Protein AF-A0A4Q5SZS7-F1 (afdb_monomer)

Secondary structure (DSSP, 8-state):
-TT-HHHHHHHHHHHHHHHHHTTSHHHHHHHHHHHHHHHHHHHHHHHHTTS-TT-HHHHHHHHHHHHHHHHHHHHHHHHHHHHHTTS--HHHHHHHHHHHHHHHHHHHHHHHH-HHHHHHHHHHHHHHHHHHHHHHHHHHHHHHHHTT---------

pLDDT: mean 89.22, std 10.15, range [56.75, 98.06]

Foldseek 3Di:
DVPDPVVVVVVVVVVVVQLVLLLDLVSNVVVLVVCLPVQLQVQLVVQLVPDDPVDVVSNVVSSCCRSVVRNLVSVVVVVVSVVQVVPVDSVSSNVVSVVVVCVVVVLVVCCVVPVVVSVVVSVVVVVVSVVVVVVVVVVVVVVVVVVPDDPPDPPDD

Sequence (157 aa):
VLANPWLIGIAGVGAVAELFADKVMWVDSVWDTIHTAIRPIGGALLALAIVDPTDPAWQIAALLLGGGGALLTHGAKAGARAAVNVSPEPVSNVVVSTGEDILTGGLLFLALANPVAAVVIAVLILCATVVTLVLLRRVLRKLFQRKSSPPRGGGSA

Radius of gyration: 20.69 Å; Cα contacts (8 Å, |Δi|>4): 91; chains: 1; bounding box: 43×27×77 Å

Structure (mmCIF, N/CA/C/O backbone):
data_AF-A0A4Q5SZS7-F1
#
_entry.id   AF-A0A4Q5SZS7-F1
#
loop_
_atom_site.group_PDB
_atom_site.id
_atom_site.type_symbol
_atom_site.label_atom_id
_atom_site.label_alt_id
_atom_site.label_comp_id
_atom_site.label_asym_id
_atom_site.label_entity_id
_atom_site.label_seq_id
_atom_site.pdbx_PDB_ins_code
_atom_site.Cartn_x
_atom_site.Cartn_y
_atom_site.Cartn_z
_atom_site.occupancy
_atom_site.B_iso_or_equiv
_atom_site.auth_seq_id
_atom_site.auth_comp_id
_atom_site.auth_asym_id
_atom_site.auth_atom_id
_atom_site.pdbx_PDB_model_num
ATOM 1 N N . VAL A 1 1 ? -1.228 -9.000 -19.899 1.00 73.56 1 VAL A N 1
ATOM 2 C CA . VAL A 1 1 ? -1.996 -9.597 -18.775 1.00 73.56 1 VAL A CA 1
ATOM 3 C C . VAL A 1 1 ? -2.933 -8.581 -18.128 1.00 73.56 1 VAL A C 1
ATOM 5 O O . VAL A 1 1 ? -4.124 -8.845 -18.092 1.00 73.56 1 VAL A O 1
ATOM 8 N N . LEU A 1 2 ? -2.447 -7.406 -17.709 1.00 79.00 2 LEU A N 1
ATOM 9 C CA . LEU A 1 2 ? -3.244 -6.384 -17.001 1.00 79.00 2 LEU A CA 1
ATOM 10 C C . LEU A 1 2 ? -4.468 -5.847 -17.770 1.00 79.00 2 LEU A C 1
ATOM 12 O O . LEU A 1 2 ? -5.462 -5.488 -17.157 1.00 79.00 2 LEU A O 1
ATOM 16 N N . ALA A 1 3 ? -4.421 -5.840 -19.104 1.00 87.06 3 ALA A N 1
ATOM 17 C CA . ALA A 1 3 ? -5.532 -5.402 -19.953 1.00 87.06 3 ALA A CA 1
ATOM 18 C C . ALA A 1 3 ? -6.554 -6.514 -20.284 1.00 87.06 3 ALA A C 1
ATOM 20 O O . ALA A 1 3 ? -7.422 -6.314 -21.128 1.00 87.06 3 ALA A O 1
ATOM 21 N N . ASN A 1 4 ? -6.440 -7.710 -19.690 1.00 92.62 4 ASN A N 1
ATOM 22 C CA . ASN A 1 4 ? -7.364 -8.810 -19.973 1.00 92.62 4 ASN A CA 1
ATOM 23 C C . ASN A 1 4 ? -8.759 -8.501 -19.382 1.00 92.62 4 ASN A C 1
ATOM 25 O O . ASN A 1 4 ? -8.858 -8.356 -18.161 1.00 92.62 4 ASN A O 1
ATOM 29 N N . PRO A 1 5 ? -9.836 -8.468 -20.194 1.00 93.44 5 PRO A N 1
ATOM 30 C CA . PRO A 1 5 ? -11.173 -8.098 -19.723 1.00 93.44 5 PRO A CA 1
ATOM 31 C C . PRO A 1 5 ? -11.705 -8.970 -18.580 1.00 93.44 5 PRO A C 1
ATOM 33 O O . PRO A 1 5 ? -12.371 -8.462 -17.684 1.00 93.44 5 PRO A O 1
ATOM 36 N N . TRP A 1 6 ? -11.377 -10.265 -18.566 1.00 95.06 6 TRP A N 1
ATOM 37 C CA . TRP A 1 6 ? -11.783 -11.174 -17.491 1.00 95.06 6 TRP A CA 1
ATOM 38 C C . TRP A 1 6 ? -11.092 -10.840 -16.173 1.00 95.06 6 TRP A C 1
ATOM 40 O O . TRP A 1 6 ? -11.738 -10.819 -15.130 1.00 95.06 6 TRP A O 1
ATOM 50 N N . LEU A 1 7 ? -9.792 -10.538 -16.217 1.00 91.19 7 LEU A N 1
ATOM 51 C CA . LEU A 1 7 ? -9.040 -10.152 -15.022 1.00 91.19 7 LEU A CA 1
ATOM 52 C C . LEU A 1 7 ? -9.506 -8.797 -14.489 1.00 91.19 7 LEU A C 1
ATOM 54 O O . LEU A 1 7 ? -9.651 -8.645 -13.281 1.00 91.19 7 LEU A O 1
ATOM 58 N N . ILE A 1 8 ? -9.805 -7.848 -15.381 1.00 92.75 8 ILE A N 1
ATOM 59 C CA . ILE A 1 8 ? -10.408 -6.561 -15.013 1.00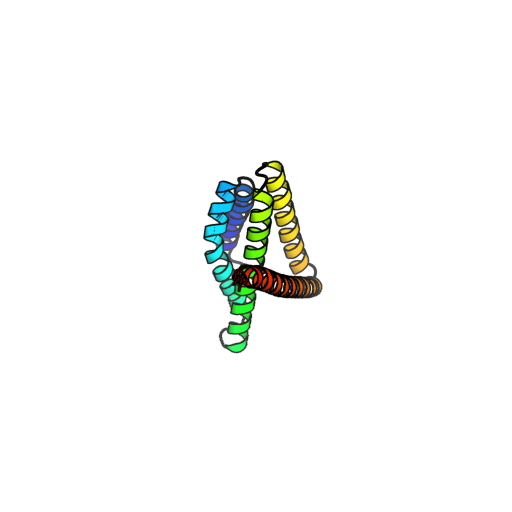 92.75 8 ILE A CA 1
ATOM 60 C C . ILE A 1 8 ? -11.780 -6.783 -14.366 1.00 92.75 8 ILE A C 1
ATOM 62 O O . ILE A 1 8 ? -12.060 -6.191 -13.329 1.00 92.75 8 ILE A O 1
ATOM 66 N N . GLY A 1 9 ? -12.614 -7.664 -14.927 1.00 95.44 9 GLY A N 1
ATOM 67 C CA . GLY A 1 9 ? -13.920 -8.007 -14.362 1.00 95.44 9 GLY A CA 1
ATOM 68 C C . GLY A 1 9 ? -13.818 -8.611 -12.960 1.00 95.44 9 GLY A C 1
ATOM 69 O O . GLY A 1 9 ? -14.496 -8.151 -12.046 1.00 95.44 9 GLY A O 1
ATOM 70 N N . ILE A 1 10 ? -12.928 -9.590 -12.761 1.00 94.44 10 ILE A N 1
ATOM 71 C CA . ILE A 1 10 ? -12.693 -10.216 -11.449 1.00 94.44 10 ILE A CA 1
ATOM 72 C C . ILE A 1 10 ? -12.161 -9.190 -10.441 1.00 94.44 10 ILE A C 1
ATOM 74 O O . ILE A 1 10 ? -12.664 -9.120 -9.320 1.00 94.44 10 ILE A O 1
ATOM 78 N N . ALA A 1 11 ? -11.182 -8.370 -10.834 1.00 92.31 11 ALA A N 1
ATOM 79 C CA . ALA A 1 11 ? -10.648 -7.310 -9.982 1.00 92.31 11 ALA A CA 1
ATOM 80 C C . ALA A 1 11 ? -11.721 -6.269 -9.630 1.00 92.31 11 ALA A C 1
ATOM 82 O O . ALA A 1 11 ? -11.791 -5.833 -8.487 1.00 92.31 11 ALA A O 1
ATOM 83 N N . GLY A 1 12 ? -12.592 -5.918 -10.580 1.00 94.00 12 GLY A N 1
ATOM 84 C CA . GLY A 1 12 ? -13.721 -5.017 -10.361 1.00 94.00 12 GLY A CA 1
ATOM 85 C C . GLY A 1 12 ? -14.737 -5.579 -9.368 1.00 94.00 12 GLY A C 1
ATOM 86 O O . GLY A 1 12 ? -15.149 -4.870 -8.455 1.00 94.00 12 GLY A O 1
ATOM 87 N N . VAL A 1 13 ? -15.092 -6.863 -9.481 1.00 96.31 13 VAL A N 1
ATOM 88 C CA . VAL A 1 13 ? -15.948 -7.541 -8.490 1.00 96.31 13 VAL A CA 1
ATOM 89 C C . VAL A 1 13 ? -15.285 -7.546 -7.114 1.00 96.31 13 VAL A C 1
ATOM 91 O O . VAL A 1 13 ? -15.944 -7.236 -6.126 1.00 96.31 13 VAL A O 1
ATOM 94 N N . GLY A 1 14 ? -13.985 -7.848 -7.048 1.00 94.00 14 GLY A N 1
ATOM 95 C CA . GLY A 1 14 ? -13.212 -7.791 -5.807 1.00 94.00 14 GLY A CA 1
ATOM 96 C C . GLY A 1 14 ? -13.205 -6.394 -5.182 1.00 94.00 14 GLY A C 1
ATOM 97 O O . GLY A 1 14 ? -13.444 -6.271 -3.986 1.00 94.00 14 GLY A O 1
ATOM 98 N N . ALA A 1 15 ? -13.018 -5.347 -5.989 1.00 92.19 15 ALA A N 1
ATOM 99 C CA . ALA A 1 15 ? -13.057 -3.960 -5.534 1.00 92.19 15 ALA A CA 1
ATOM 100 C C . ALA A 1 15 ? -14.444 -3.575 -5.000 1.00 92.19 15 ALA A C 1
ATOM 102 O O . ALA A 1 15 ? -14.549 -2.971 -3.940 1.00 92.19 15 ALA A O 1
ATOM 103 N N . VAL A 1 16 ? -15.522 -3.973 -5.684 1.00 94.44 16 VAL A N 1
ATOM 104 C CA . VAL A 1 16 ? -16.890 -3.750 -5.192 1.00 94.44 16 VAL A CA 1
ATOM 105 C C . VAL A 1 16 ? -17.132 -4.504 -3.884 1.00 94.44 1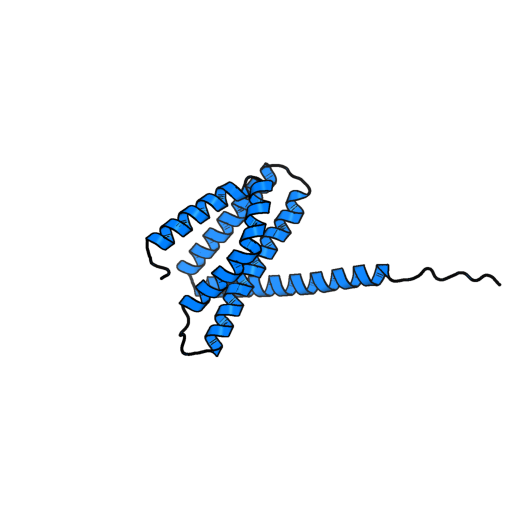6 VAL A C 1
ATOM 107 O O . VAL A 1 16 ? -17.708 -3.942 -2.959 1.00 94.44 16 VAL A O 1
ATOM 110 N N . ALA A 1 17 ? -16.679 -5.754 -3.779 1.00 93.44 17 ALA A N 1
ATOM 111 C CA . ALA A 1 17 ? -16.776 -6.516 -2.539 1.00 93.44 17 ALA A CA 1
ATOM 112 C C . ALA A 1 17 ? -16.014 -5.830 -1.392 1.00 93.44 17 ALA A C 1
ATOM 114 O O . ALA A 1 17 ? -16.553 -5.750 -0.291 1.00 93.44 17 ALA A O 1
ATOM 115 N N . GLU A 1 18 ? -14.823 -5.284 -1.658 1.00 90.94 18 GLU A N 1
ATOM 116 C CA . GLU A 1 18 ? -14.029 -4.511 -0.694 1.00 90.94 18 GLU A CA 1
ATOM 117 C C . GLU A 1 18 ? -14.794 -3.268 -0.203 1.00 90.94 18 GLU A C 1
ATOM 119 O O . GLU A 1 18 ? -14.931 -3.090 1.006 1.00 90.94 18 GLU A O 1
ATOM 124 N N . LEU A 1 19 ? -15.429 -2.497 -1.101 1.00 89.62 19 LEU A N 1
ATOM 125 C CA . LEU A 1 19 ? -16.247 -1.327 -0.728 1.00 89.62 19 LEU A CA 1
ATOM 126 C C . LEU A 1 19 ? -17.345 -1.655 0.297 1.00 89.62 19 LEU A C 1
ATOM 128 O O . LEU A 1 19 ? -17.678 -0.818 1.140 1.00 89.62 19 LEU A O 1
ATOM 132 N N . PHE A 1 20 ? -17.944 -2.846 0.210 1.00 89.38 20 PHE A N 1
ATOM 133 C CA . PHE A 1 20 ? -18.988 -3.286 1.138 1.00 89.38 20 PHE A CA 1
ATOM 134 C C . PHE A 1 20 ? -18.420 -3.948 2.395 1.00 89.38 20 PHE A C 1
ATOM 136 O O . PHE A 1 20 ? -18.936 -3.708 3.490 1.00 89.38 20 PHE A O 1
ATOM 143 N N . ALA A 1 21 ? -17.371 -4.762 2.253 1.00 88.75 21 ALA A N 1
ATOM 144 C CA . ALA A 1 21 ? -16.696 -5.428 3.363 1.00 88.75 21 ALA A CA 1
ATOM 145 C C . ALA A 1 21 ? -16.193 -4.410 4.396 1.00 88.75 21 ALA A C 1
ATOM 147 O O . ALA A 1 21 ? -16.444 -4.569 5.592 1.00 88.75 21 ALA A O 1
ATOM 148 N N . ASP A 1 22 ? -15.610 -3.311 3.919 1.00 86.38 22 ASP A N 1
ATOM 149 C CA . ASP A 1 22 ? -15.040 -2.235 4.727 1.00 86.38 22 ASP A CA 1
ATOM 150 C C . ASP A 1 22 ? -16.051 -1.511 5.636 1.00 86.38 22 ASP A C 1
ATOM 152 O O . ASP A 1 22 ? -15.657 -0.831 6.589 1.00 86.38 22 ASP A O 1
ATOM 156 N N . LYS A 1 23 ? -17.359 -1.637 5.365 1.00 84.38 23 LYS A N 1
ATOM 157 C CA . LYS A 1 23 ? -18.425 -0.998 6.159 1.00 84.38 23 LYS A CA 1
ATOM 158 C C . LYS A 1 23 ? -18.783 -1.797 7.412 1.00 84.38 23 LYS A C 1
ATOM 160 O O . LYS A 1 23 ? -19.360 -1.240 8.346 1.00 84.38 23 LYS A O 1
ATOM 165 N N . VAL A 1 24 ? -18.464 -3.092 7.448 1.00 86.38 24 VAL A N 1
ATOM 166 C CA . VAL A 1 24 ? -18.816 -3.994 8.551 1.00 86.38 24 VAL A CA 1
ATOM 1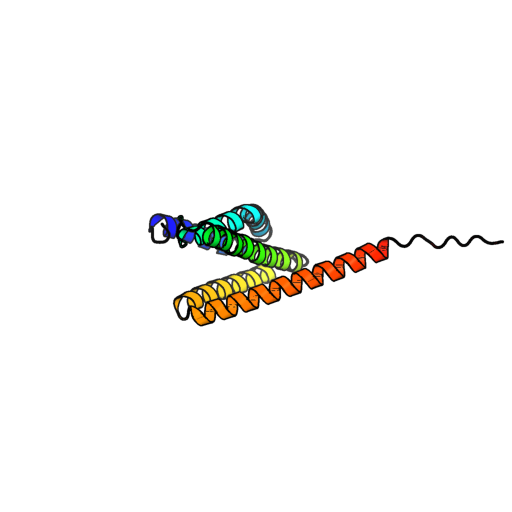67 C C . VAL A 1 24 ? -17.545 -4.422 9.280 1.00 86.38 24 VAL A C 1
ATOM 169 O O . VAL A 1 24 ? -16.793 -5.250 8.786 1.00 86.38 24 VAL A O 1
ATOM 172 N N . MET A 1 25 ? -17.337 -3.914 10.498 1.00 84.44 25 MET A N 1
ATOM 173 C CA . MET A 1 25 ? -16.080 -4.038 11.264 1.00 84.44 25 MET A CA 1
ATOM 174 C C . MET A 1 25 ? -15.463 -5.450 11.309 1.00 84.44 25 MET A C 1
ATOM 176 O O . MET A 1 25 ? -14.252 -5.613 11.158 1.00 84.44 25 MET A O 1
ATOM 180 N N . TRP A 1 26 ? -16.271 -6.485 11.559 1.00 85.44 26 TRP A N 1
ATOM 181 C CA . TRP A 1 26 ? -15.766 -7.858 11.659 1.00 85.44 26 TRP A CA 1
ATOM 182 C C . TRP A 1 26 ? -15.483 -8.479 10.286 1.00 85.44 26 TRP A C 1
ATOM 184 O O . TRP A 1 26 ? -14.552 -9.273 10.168 1.00 85.44 26 TRP A O 1
ATOM 194 N N . VAL A 1 27 ? -16.242 -8.096 9.252 1.00 89.62 27 VAL A N 1
ATOM 195 C CA . VAL A 1 27 ? -15.987 -8.514 7.864 1.00 89.62 27 VAL A CA 1
ATOM 196 C C . VAL A 1 27 ? -14.688 -7.876 7.384 1.00 89.62 27 VAL A C 1
ATOM 198 O O . VAL A 1 27 ? -13.810 -8.594 6.917 1.00 89.62 27 VAL A O 1
ATOM 201 N N . ASP A 1 28 ? -14.541 -6.566 7.594 1.00 87.81 28 ASP A N 1
ATOM 202 C CA . ASP A 1 28 ? -13.338 -5.768 7.331 1.00 87.81 28 ASP A CA 1
ATOM 203 C C . ASP A 1 28 ? -12.097 -6.408 7.968 1.00 87.81 28 ASP A C 1
ATOM 205 O O . ASP A 1 28 ? -11.132 -6.729 7.285 1.00 87.81 28 ASP A O 1
ATOM 209 N N . SER A 1 29 ? -12.159 -6.742 9.261 1.00 88.19 29 SER A N 1
ATOM 210 C CA . SER A 1 29 ? -11.026 -7.351 9.976 1.00 88.19 29 SER A CA 1
ATOM 211 C C . SER A 1 29 ? -10.602 -8.715 9.402 1.00 88.19 29 SER A C 1
ATOM 213 O O . SER A 1 29 ? -9.407 -9.001 9.273 1.00 88.19 29 SER A O 1
ATOM 215 N N . VAL A 1 30 ? -11.563 -9.581 9.056 1.00 91.38 30 VAL A N 1
ATOM 216 C CA . VAL A 1 30 ? -11.275 -10.890 8.438 1.00 91.38 30 VAL A CA 1
ATOM 217 C C . VAL A 1 30 ? -10.710 -10.703 7.030 1.00 91.38 30 VAL A C 1
ATOM 219 O O . VAL A 1 30 ? -9.721 -11.346 6.666 1.00 91.38 30 VAL A O 1
ATOM 222 N N . TRP A 1 31 ? -11.306 -9.798 6.256 1.00 91.25 31 TRP A N 1
ATOM 223 C CA . TRP A 1 31 ? -10.871 -9.455 4.909 1.00 91.25 31 TRP A CA 1
ATOM 224 C C . TRP A 1 31 ? -9.436 -8.917 4.903 1.00 91.25 31 TRP A C 1
ATOM 226 O O . TRP A 1 31 ? -8.592 -9.435 4.167 1.00 91.25 31 TRP A O 1
ATOM 236 N N . ASP A 1 32 ? -9.118 -7.971 5.784 1.00 91.69 32 ASP A N 1
ATOM 237 C CA . ASP A 1 32 ? -7.783 -7.391 5.937 1.00 91.69 32 ASP A CA 1
ATOM 238 C C . ASP A 1 32 ? -6.747 -8.419 6.405 1.00 91.69 32 ASP A C 1
ATOM 240 O O . ASP A 1 32 ? -5.590 -8.380 5.972 1.00 91.69 32 ASP A O 1
ATOM 244 N N . THR A 1 33 ? -7.145 -9.379 7.244 1.00 91.44 33 THR A N 1
ATOM 245 C CA . THR A 1 33 ? -6.257 -10.468 7.678 1.00 91.44 33 THR A CA 1
ATOM 246 C C . THR A 1 33 ? -5.814 -11.311 6.484 1.00 91.44 33 THR A C 1
ATOM 248 O O . THR A 1 33 ? -4.620 -11.551 6.300 1.00 91.44 33 THR A O 1
ATOM 251 N N . ILE A 1 34 ? -6.756 -11.706 5.624 1.00 93.06 34 ILE A N 1
ATOM 252 C CA . ILE A 1 34 ? -6.457 -12.459 4.400 1.00 93.06 34 ILE A CA 1
ATOM 253 C C . ILE A 1 34 ? -5.580 -11.614 3.459 1.00 93.06 34 ILE A C 1
ATOM 255 O O . ILE A 1 34 ? -4.561 -12.084 2.940 1.00 93.06 34 ILE A O 1
ATOM 259 N N . HIS A 1 35 ? -5.923 -10.337 3.278 1.00 93.12 35 HIS A N 1
ATOM 260 C CA . HIS A 1 35 ? -5.212 -9.443 2.364 1.00 93.12 35 HIS A CA 1
ATOM 261 C C . HIS A 1 35 ? -3.827 -9.021 2.855 1.00 93.12 35 HIS A C 1
ATOM 263 O O . HIS A 1 35 ? -2.998 -8.633 2.034 1.00 93.12 35 HIS A O 1
ATOM 269 N N . THR A 1 36 ? -3.516 -9.206 4.138 1.00 92.69 36 THR A N 1
ATOM 270 C CA . THR A 1 36 ? -2.160 -9.008 4.668 1.00 92.69 36 THR A CA 1
ATOM 271 C C . THR A 1 36 ? -1.136 -9.903 3.959 1.00 92.69 36 THR A C 1
ATOM 273 O O . THR A 1 36 ? 0.008 -9.494 3.780 1.00 92.69 36 THR A O 1
ATOM 276 N N . ALA A 1 37 ? -1.538 -11.096 3.501 1.00 92.81 37 ALA A N 1
ATOM 277 C CA . ALA A 1 37 ? -0.682 -11.982 2.710 1.00 92.81 37 ALA A CA 1
ATOM 278 C C . ALA A 1 37 ? -0.869 -11.782 1.198 1.00 92.81 37 ALA A C 1
ATOM 280 O O . ALA A 1 37 ? 0.108 -11.695 0.454 1.00 92.81 37 ALA A O 1
ATOM 281 N N . ILE A 1 38 ? -2.121 -11.690 0.737 1.00 94.75 38 ILE A N 1
ATOM 282 C CA . ILE A 1 38 ? -2.429 -11.644 -0.701 1.00 94.75 38 ILE A CA 1
ATOM 283 C C . ILE A 1 38 ? -1.942 -10.339 -1.337 1.00 94.75 38 ILE A C 1
ATOM 285 O O . ILE A 1 38 ? -1.370 -10.365 -2.426 1.00 94.75 38 ILE A O 1
ATOM 289 N N . ARG A 1 39 ? -2.136 -9.194 -0.673 1.00 94.00 39 ARG A N 1
ATOM 290 C CA . ARG A 1 39 ? -1.886 -7.874 -1.264 1.00 94.00 39 ARG A CA 1
ATOM 291 C C . ARG A 1 39 ? -0.397 -7.603 -1.526 1.00 94.00 39 ARG A C 1
ATOM 293 O O . ARG A 1 39 ? -0.096 -7.158 -2.632 1.00 94.00 39 ARG A O 1
ATOM 300 N N . PRO A 1 40 ? 0.553 -7.919 -0.620 1.00 96.94 40 PRO A N 1
ATOM 301 C CA . PRO A 1 40 ? 1.982 -7.797 -0.921 1.00 96.94 40 PRO A CA 1
ATOM 302 C C . PRO A 1 40 ? 2.427 -8.684 -2.086 1.00 96.94 40 PRO A C 1
ATOM 304 O O . PRO A 1 40 ? 3.185 -8.241 -2.945 1.00 96.94 40 PRO A O 1
ATOM 307 N N . ILE A 1 41 ? 1.928 -9.923 -2.153 1.00 96.94 41 ILE A N 1
ATOM 308 C CA . ILE A 1 41 ? 2.249 -10.844 -3.251 1.00 96.94 41 ILE A CA 1
ATOM 309 C C . ILE A 1 41 ? 1.692 -10.294 -4.566 1.00 96.94 41 ILE A C 1
ATOM 311 O O . ILE A 1 41 ? 2.421 -10.186 -5.549 1.00 96.94 41 ILE A O 1
ATOM 315 N N . GLY A 1 42 ? 0.424 -9.878 -4.574 1.00 95.06 42 GLY A N 1
ATOM 316 C CA . GLY A 1 42 ? -0.212 -9.261 -5.734 1.00 95.06 42 GLY A CA 1
ATOM 317 C C . GLY A 1 42 ? 0.533 -8.012 -6.204 1.00 95.06 42 GLY A C 1
ATOM 318 O O . GLY A 1 42 ? 0.866 -7.912 -7.380 1.00 95.06 42 GLY A O 1
ATOM 319 N N . GLY A 1 43 ? 0.873 -7.095 -5.293 1.00 95.62 43 GLY A N 1
ATOM 320 C CA . GLY A 1 43 ? 1.623 -5.877 -5.608 1.00 95.62 43 GLY A CA 1
ATOM 321 C C . GLY A 1 43 ? 2.997 -6.158 -6.221 1.00 95.62 43 GLY A C 1
ATOM 322 O O . GLY A 1 43 ? 3.362 -5.535 -7.217 1.00 95.62 43 GLY A O 1
ATOM 323 N N . ALA A 1 44 ? 3.732 -7.136 -5.684 1.00 97.12 44 ALA A N 1
ATOM 324 C CA . ALA A 1 44 ? 5.010 -7.570 -6.246 1.00 97.12 44 ALA A CA 1
ATOM 325 C C . ALA A 1 44 ? 4.853 -8.128 -7.669 1.00 97.12 44 ALA A C 1
ATOM 327 O O . ALA A 1 44 ? 5.588 -7.735 -8.573 1.00 97.12 44 ALA A O 1
ATOM 328 N N . LEU A 1 45 ? 3.876 -9.014 -7.879 1.00 95.81 45 LEU A N 1
ATOM 329 C CA . LEU A 1 45 ? 3.629 -9.639 -9.179 1.00 95.81 4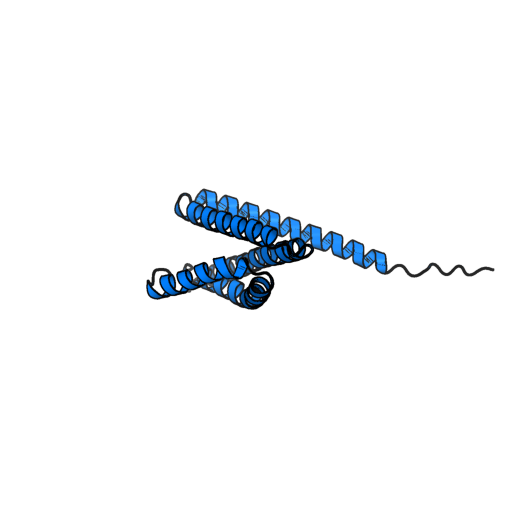5 LEU A CA 1
ATOM 330 C C . LEU A 1 45 ? 3.160 -8.627 -10.233 1.00 95.81 45 LEU A C 1
ATOM 332 O O . LEU A 1 45 ? 3.587 -8.701 -11.384 1.00 95.81 45 LEU A O 1
ATOM 336 N N . LEU A 1 46 ? 2.321 -7.660 -9.851 1.00 94.44 46 LEU A N 1
ATOM 337 C CA . LEU A 1 46 ? 1.873 -6.589 -10.744 1.00 94.44 46 LEU A CA 1
ATOM 338 C C . LEU A 1 46 ? 3.031 -5.671 -11.156 1.00 94.44 46 LEU A C 1
ATOM 340 O O . LEU A 1 46 ? 3.129 -5.316 -12.328 1.00 94.44 46 LEU A O 1
ATOM 344 N N . ALA A 1 47 ? 3.923 -5.322 -10.223 1.00 95.25 47 ALA A N 1
ATOM 345 C CA . ALA A 1 47 ? 5.103 -4.513 -10.523 1.00 95.25 47 ALA A CA 1
ATOM 346 C C . ALA A 1 47 ? 6.110 -5.261 -11.412 1.00 95.25 47 ALA A C 1
ATOM 348 O O . ALA A 1 47 ? 6.682 -4.677 -12.328 1.00 95.25 47 ALA A O 1
ATOM 349 N N . LEU A 1 48 ? 6.294 -6.565 -11.192 1.00 95.94 48 LEU A N 1
ATOM 350 C CA . LEU A 1 48 ? 7.127 -7.400 -12.060 1.00 95.94 48 LEU A CA 1
ATOM 351 C C . LEU A 1 48 ? 6.574 -7.508 -13.484 1.00 95.94 48 LEU A C 1
ATOM 353 O O . LEU A 1 48 ? 7.349 -7.575 -14.431 1.00 95.94 48 LEU A O 1
ATOM 357 N N . ALA A 1 49 ? 5.250 -7.488 -13.656 1.00 93.38 49 ALA A N 1
ATOM 358 C CA . ALA A 1 49 ? 4.609 -7.667 -14.958 1.00 93.38 49 ALA A CA 1
ATOM 359 C C . ALA A 1 49 ? 4.912 -6.555 -15.983 1.00 93.38 49 ALA A C 1
ATOM 361 O O . ALA A 1 49 ? 4.556 -6.709 -17.153 1.00 93.38 49 ALA A O 1
ATOM 362 N N . ILE A 1 50 ? 5.525 -5.445 -15.559 1.00 91.00 50 ILE A N 1
ATOM 363 C CA . ILE A 1 50 ? 5.893 -4.311 -16.420 1.00 91.00 50 ILE A CA 1
ATOM 364 C C . ILE A 1 50 ? 7.410 -4.140 -16.595 1.00 91.00 50 ILE A C 1
ATOM 366 O O . ILE A 1 50 ? 7.829 -3.239 -17.317 1.00 91.00 50 ILE A O 1
ATOM 370 N N . VAL A 1 51 ? 8.228 -4.976 -15.946 1.00 94.25 51 VAL A N 1
ATOM 371 C CA . VAL A 1 51 ? 9.695 -4.928 -16.032 1.00 94.25 51 VAL A CA 1
ATOM 372 C C . VAL A 1 51 ? 10.216 -6.030 -16.951 1.00 94.25 51 VAL A C 1
ATOM 374 O O . VAL A 1 51 ? 9.648 -7.119 -17.012 1.00 94.25 51 VAL A O 1
ATOM 377 N N . ASP A 1 52 ? 11.305 -5.745 -17.668 1.00 93.38 52 ASP A N 1
ATOM 378 C CA . ASP A 1 52 ? 11.971 -6.720 -18.529 1.00 93.38 52 ASP A CA 1
ATOM 379 C C . ASP A 1 52 ? 12.501 -7.915 -17.703 1.00 93.38 52 ASP A C 1
ATOM 381 O O . ASP A 1 52 ? 13.321 -7.728 -16.795 1.00 93.38 52 ASP A O 1
ATOM 385 N N . PRO A 1 53 ? 12.072 -9.156 -18.004 1.00 92.69 53 PRO A N 1
ATOM 386 C CA . PRO A 1 53 ? 12.519 -10.347 -17.288 1.00 92.69 53 PRO A CA 1
ATOM 387 C C . PRO A 1 53 ? 13.995 -10.700 -17.535 1.00 92.69 53 PRO A C 1
ATOM 389 O O . PRO A 1 53 ? 14.532 -11.591 -16.873 1.00 92.69 53 PRO A O 1
ATOM 392 N N . THR A 1 54 ? 14.667 -10.038 -18.475 1.00 96.19 54 THR A N 1
ATOM 393 C CA . THR A 1 54 ? 16.098 -10.234 -18.740 1.00 96.19 54 THR A CA 1
ATOM 394 C C . THR A 1 54 ? 17.001 -9.344 -17.891 1.00 96.19 54 THR A C 1
ATOM 396 O O . THR A 1 54 ? 18.208 -9.578 -17.875 1.00 96.19 54 THR A O 1
ATOM 399 N N . ASP A 1 55 ? 16.441 -8.390 -17.135 1.00 96.19 55 ASP A N 1
ATOM 400 C CA 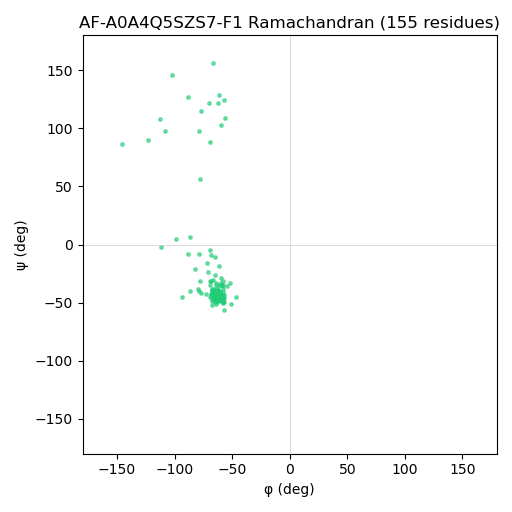. ASP A 1 55 ? 17.180 -7.534 -16.204 1.00 96.19 55 ASP A CA 1
ATOM 401 C C . ASP A 1 55 ? 16.868 -7.919 -14.742 1.00 96.19 55 ASP A C 1
ATOM 403 O O . ASP A 1 55 ? 15.837 -7.521 -14.183 1.00 96.19 55 ASP A O 1
ATOM 407 N N . PRO A 1 56 ? 17.727 -8.720 -14.081 1.00 95.69 56 PRO A N 1
ATOM 408 C CA . PRO A 1 56 ? 17.470 -9.179 -12.720 1.00 95.69 56 PRO A CA 1
ATOM 409 C C . PRO A 1 56 ? 17.485 -8.048 -11.688 1.00 95.69 56 PRO A C 1
ATOM 411 O O . PRO A 1 56 ? 16.786 -8.132 -10.676 1.00 95.69 56 PRO A O 1
ATOM 414 N N . ALA A 1 57 ? 18.272 -6.991 -11.916 1.00 97.12 57 ALA A N 1
ATOM 415 C CA . ALA A 1 57 ? 18.390 -5.890 -10.968 1.00 97.12 57 ALA A CA 1
ATOM 416 C C . ALA A 1 57 ? 17.073 -5.111 -10.892 1.00 97.12 57 ALA A C 1
ATOM 418 O O . ALA A 1 57 ? 16.546 -4.881 -9.798 1.00 97.12 57 ALA A O 1
ATOM 419 N N . TRP A 1 58 ? 16.495 -4.781 -12.049 1.00 96.56 58 TRP A N 1
ATOM 420 C CA . TRP A 1 58 ? 15.200 -4.111 -12.103 1.00 96.56 58 TRP A CA 1
ATOM 421 C C . TRP A 1 58 ? 14.042 -5.005 -11.661 1.00 96.56 58 TRP A C 1
ATOM 423 O O . TRP A 1 58 ? 13.109 -4.503 -11.033 1.00 96.56 58 TRP A O 1
ATOM 433 N N . GLN A 1 59 ? 14.106 -6.321 -11.888 1.00 97.31 59 GLN A N 1
ATOM 434 C CA . GLN A 1 59 ? 13.107 -7.250 -11.348 1.00 97.31 59 GLN A CA 1
ATOM 435 C C . GLN A 1 59 ? 13.084 -7.252 -9.821 1.00 97.31 59 GLN A C 1
ATOM 437 O O . GLN A 1 59 ? 12.016 -7.141 -9.219 1.00 97.31 59 GLN A O 1
ATOM 442 N N . ILE A 1 60 ? 14.252 -7.330 -9.176 1.00 97.62 60 ILE A N 1
ATOM 443 C CA . ILE A 1 60 ? 14.336 -7.277 -7.712 1.00 97.62 60 ILE A CA 1
ATOM 444 C C . ILE A 1 60 ? 13.823 -5.927 -7.205 1.00 97.62 60 ILE A C 1
ATOM 446 O O . ILE A 1 60 ? 13.037 -5.891 -6.257 1.00 97.62 60 ILE A O 1
ATOM 450 N N . ALA A 1 61 ? 14.209 -4.821 -7.850 1.00 96.94 61 ALA A N 1
ATOM 451 C CA . ALA A 1 61 ? 13.725 -3.495 -7.481 1.00 96.94 61 ALA A CA 1
ATOM 452 C C . ALA A 1 61 ? 12.191 -3.399 -7.576 1.00 96.94 61 ALA A C 1
ATOM 454 O O . ALA A 1 61 ? 11.548 -2.956 -6.626 1.00 96.94 61 ALA A O 1
ATOM 455 N N . ALA A 1 62 ? 11.589 -3.866 -8.671 1.00 96.31 62 ALA A N 1
ATOM 456 C CA . ALA A 1 62 ? 10.141 -3.840 -8.862 1.00 96.31 62 ALA A CA 1
ATOM 457 C C . ALA A 1 62 ? 9.391 -4.758 -7.890 1.00 96.31 62 ALA A C 1
ATOM 459 O O . ALA A 1 62 ? 8.388 -4.336 -7.317 1.00 96.31 62 ALA A O 1
ATOM 460 N N . LEU A 1 63 ? 9.897 -5.969 -7.639 1.00 97.38 63 LEU A N 1
ATOM 461 C CA . LEU A 1 63 ? 9.344 -6.882 -6.636 1.00 97.38 63 LEU A CA 1
ATOM 462 C C . LEU A 1 63 ? 9.310 -6.216 -5.257 1.00 97.38 63 LEU A C 1
ATOM 464 O O . LEU A 1 63 ? 8.275 -6.228 -4.587 1.00 97.38 63 LEU A O 1
ATOM 468 N N . LEU A 1 64 ? 10.430 -5.616 -4.840 1.00 96.75 64 LEU A N 1
ATOM 469 C CA . LEU A 1 64 ? 10.555 -4.972 -3.533 1.00 96.75 64 LEU A CA 1
ATOM 470 C C . LEU A 1 64 ? 9.686 -3.717 -3.424 1.00 96.75 64 LEU A C 1
ATOM 472 O O . LEU A 1 64 ? 9.036 -3.524 -2.398 1.00 96.75 64 LEU A O 1
ATOM 476 N N . LEU A 1 65 ? 9.645 -2.879 -4.461 1.00 95.12 65 LEU A N 1
ATOM 477 C CA . LEU A 1 65 ? 8.832 -1.662 -4.466 1.00 95.12 65 LEU A CA 1
ATOM 478 C C . LEU A 1 65 ? 7.334 -1.979 -4.523 1.00 95.12 65 LEU A C 1
ATOM 480 O O . LEU A 1 65 ? 6.570 -1.414 -3.745 1.00 95.12 65 LEU A O 1
ATOM 484 N N . GLY A 1 66 ? 6.915 -2.905 -5.387 1.00 96.25 66 GLY A N 1
ATOM 485 C CA . GLY A 1 66 ? 5.516 -3.306 -5.528 1.00 96.25 66 GLY A CA 1
ATOM 486 C C . GLY A 1 66 ? 4.994 -4.042 -4.298 1.00 96.25 66 GLY A C 1
ATOM 487 O O . GLY A 1 66 ? 3.976 -3.655 -3.724 1.00 96.25 66 GLY A O 1
ATOM 488 N N . GLY A 1 67 ? 5.709 -5.077 -3.850 1.00 97.25 67 GLY A N 1
ATOM 489 C CA . GLY A 1 67 ? 5.294 -5.866 -2.691 1.00 97.25 67 GLY A CA 1
ATOM 490 C C . GLY A 1 67 ? 5.473 -5.127 -1.371 1.00 97.25 67 GLY A C 1
ATOM 491 O O . GLY A 1 67 ? 4.577 -5.134 -0.528 1.00 97.25 67 GLY A O 1
ATOM 492 N N . GLY A 1 68 ? 6.604 -4.437 -1.205 1.00 95.94 68 GLY A N 1
ATOM 493 C CA . GLY A 1 68 ? 6.872 -3.611 -0.032 1.00 95.94 68 GLY A CA 1
ATOM 494 C C . GLY A 1 68 ? 5.919 -2.424 0.062 1.00 95.94 68 GLY A C 1
ATOM 495 O O . GLY A 1 68 ? 5.364 -2.186 1.130 1.00 95.94 68 GLY A O 1
ATOM 496 N N . GLY A 1 69 ? 5.666 -1.723 -1.047 1.00 94.88 69 GLY A N 1
ATOM 497 C CA . GLY A 1 69 ? 4.689 -0.636 -1.107 1.00 94.88 69 GLY A CA 1
ATOM 498 C C . GLY A 1 69 ? 3.294 -1.102 -0.697 1.00 94.88 69 GLY A C 1
ATOM 499 O O . GLY A 1 69 ? 2.706 -0.521 0.211 1.00 94.88 69 GLY A O 1
ATOM 500 N N . ALA A 1 70 ? 2.817 -2.206 -1.280 1.00 95.69 70 ALA A N 1
ATOM 501 C CA . ALA A 1 70 ? 1.523 -2.796 -0.946 1.00 95.69 70 ALA A CA 1
ATOM 502 C C . ALA A 1 70 ? 1.420 -3.230 0.528 1.00 95.69 70 ALA A C 1
ATOM 504 O O . ALA A 1 70 ? 0.400 -2.985 1.174 1.00 95.69 70 ALA A O 1
ATOM 505 N N . LEU A 1 71 ? 2.476 -3.837 1.083 1.00 95.38 71 LEU A N 1
ATOM 506 C CA . LEU A 1 71 ? 2.533 -4.206 2.500 1.00 95.38 71 LEU A CA 1
ATOM 507 C C . LEU A 1 71 ? 2.487 -2.975 3.412 1.00 95.38 71 LEU A C 1
ATOM 509 O O . LEU A 1 71 ? 1.778 -2.978 4.416 1.00 95.38 71 LEU A O 1
ATOM 513 N N . LEU A 1 72 ? 3.238 -1.926 3.072 1.00 94.06 72 LEU A N 1
ATOM 514 C CA . LEU A 1 72 ? 3.298 -0.690 3.848 1.00 94.06 72 LEU A CA 1
ATOM 515 C C . LEU A 1 72 ? 1.953 0.041 3.855 1.00 94.06 72 LEU A C 1
ATOM 517 O O . LEU A 1 72 ? 1.500 0.456 4.922 1.00 94.06 72 LEU A O 1
ATOM 521 N N . THR A 1 73 ? 1.296 0.171 2.700 1.00 92.38 73 THR A N 1
ATOM 522 C CA . THR A 1 73 ? -0.025 0.810 2.606 1.00 92.38 73 THR A CA 1
ATOM 523 C C . THR A 1 73 ? -1.097 -0.006 3.321 1.00 92.38 73 THR A C 1
ATOM 525 O O . THR A 1 73 ? -1.912 0.567 4.040 1.00 92.38 73 THR A O 1
ATOM 528 N N . HIS A 1 74 ? -1.064 -1.340 3.200 1.00 93.56 74 HIS A N 1
ATOM 529 C CA . HIS A 1 74 ? -1.992 -2.219 3.922 1.00 93.56 74 HIS A CA 1
ATOM 530 C C . HIS A 1 74 ? -1.794 -2.129 5.436 1.00 93.56 74 HIS A C 1
ATOM 532 O O . HIS A 1 74 ? -2.751 -1.976 6.185 1.00 93.56 74 HIS A O 1
ATOM 538 N N . GLY A 1 75 ? -0.540 -2.149 5.895 1.00 91.75 75 GLY A N 1
ATOM 539 C CA . GLY A 1 75 ? -0.213 -1.979 7.308 1.00 91.75 75 GLY A CA 1
ATOM 540 C C . GLY A 1 75 ? -0.649 -0.619 7.859 1.00 91.75 75 GLY A C 1
ATOM 541 O O . GLY A 1 75 ? -1.082 -0.540 9.008 1.00 91.75 75 GLY A O 1
ATOM 542 N N . ALA A 1 76 ? -0.580 0.443 7.049 1.00 90.19 76 ALA A N 1
ATOM 543 C CA . ALA A 1 76 ? -1.096 1.757 7.422 1.00 90.19 76 ALA A CA 1
ATOM 544 C C . ALA A 1 76 ? -2.628 1.747 7.584 1.00 90.19 76 ALA A C 1
ATOM 546 O O . ALA A 1 76 ? -3.106 2.229 8.612 1.00 90.19 76 ALA A O 1
ATOM 547 N N . LYS A 1 77 ? -3.374 1.142 6.642 1.00 89.94 77 LYS A N 1
ATOM 548 C CA . LYS A 1 77 ? -4.836 0.941 6.747 1.00 89.94 77 LYS A CA 1
ATOM 549 C C . LYS A 1 77 ? -5.184 0.152 8.010 1.00 89.94 77 LYS A C 1
ATOM 551 O O . LYS A 1 77 ? -5.888 0.658 8.879 1.00 89.94 77 LYS A O 1
ATOM 556 N N . ALA A 1 78 ? -4.604 -1.037 8.174 1.00 89.12 78 ALA A N 1
ATOM 557 C CA . ALA A 1 78 ? -4.858 -1.897 9.329 1.00 89.12 78 ALA A CA 1
ATOM 558 C C . ALA A 1 78 ? -4.524 -1.199 10.664 1.00 89.12 78 ALA A C 1
ATOM 560 O O . ALA A 1 78 ? -5.256 -1.329 11.645 1.00 89.12 78 ALA A O 1
ATOM 561 N N . GLY A 1 79 ? -3.445 -0.408 10.705 1.00 87.88 79 GLY A N 1
ATOM 562 C CA . GLY A 1 79 ? -3.076 0.398 11.869 1.00 87.88 79 GLY A CA 1
ATOM 563 C C . GLY A 1 79 ? -4.074 1.519 12.174 1.00 87.88 79 GLY A C 1
ATOM 564 O O . GLY A 1 79 ? -4.423 1.722 13.338 1.00 87.88 79 GLY A O 1
ATOM 565 N N . ALA A 1 80 ? -4.568 2.219 11.149 1.00 87.06 80 ALA A N 1
ATOM 566 C CA . ALA A 1 80 ? -5.618 3.223 11.303 1.00 87.06 80 ALA A CA 1
ATOM 567 C C . ALA A 1 80 ? -6.918 2.583 11.813 1.00 87.06 80 ALA A C 1
ATOM 569 O O . ALA A 1 80 ? -7.509 3.074 12.775 1.00 87.06 80 ALA A O 1
ATOM 570 N N . ARG A 1 81 ? -7.308 1.430 11.256 1.00 84.62 81 ARG A N 1
ATOM 571 C CA . ARG A 1 81 ? -8.478 0.660 11.700 1.00 84.62 81 ARG A CA 1
ATOM 572 C C . ARG A 1 81 ? -8.345 0.176 13.140 1.00 84.62 81 ARG A C 1
ATOM 574 O O . ARG A 1 81 ? -9.305 0.278 13.891 1.00 84.62 81 ARG A O 1
ATOM 581 N N . ALA A 1 82 ?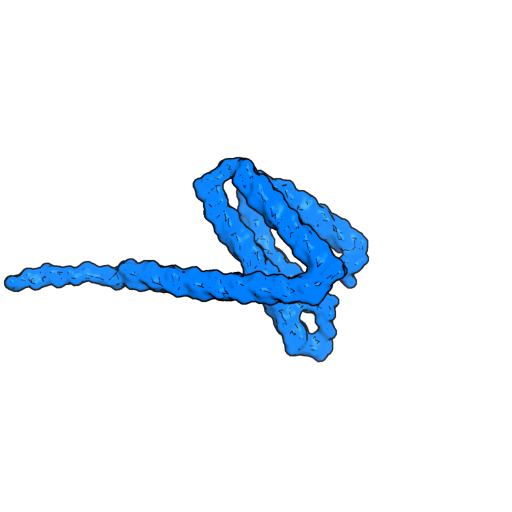 -7.163 -0.260 13.579 1.00 83.69 82 ALA A N 1
ATOM 582 C CA . ALA A 1 82 ? -6.934 -0.627 14.978 1.00 83.69 82 ALA A CA 1
ATOM 583 C C . ALA A 1 82 ? -7.185 0.543 15.950 1.00 83.69 82 ALA A C 1
ATOM 585 O O . ALA A 1 82 ? -7.661 0.316 17.059 1.00 83.69 82 ALA A O 1
ATOM 586 N N . ALA A 1 83 ? -6.900 1.784 15.539 1.00 83.75 83 ALA A N 1
ATOM 587 C CA . ALA A 1 83 ? -7.202 2.975 16.330 1.00 83.75 83 ALA A CA 1
ATOM 588 C C . ALA A 1 83 ? -8.693 3.354 16.274 1.00 83.75 83 ALA A C 1
ATOM 590 O O . ALA A 1 83 ? -9.280 3.683 17.302 1.00 83.75 83 ALA A O 1
ATOM 591 N N . VAL A 1 84 ? -9.314 3.280 15.093 1.00 82.38 84 VAL A N 1
ATOM 592 C CA . VAL A 1 84 ? -10.736 3.612 14.889 1.00 82.38 84 VAL A CA 1
ATOM 593 C C . VAL A 1 84 ? -11.652 2.608 15.598 1.00 82.38 84 VAL A C 1
ATOM 595 O O . VAL A 1 84 ? -12.606 3.006 16.261 1.00 82.38 84 VAL A O 1
ATOM 598 N N . ASN A 1 85 ? -11.312 1.318 15.564 1.00 77.31 85 ASN A N 1
ATOM 599 C CA . ASN A 1 85 ? -12.089 0.239 16.178 1.00 77.31 85 ASN A CA 1
ATOM 600 C C . ASN A 1 85 ? -12.077 0.257 17.719 1.00 77.31 85 ASN A C 1
ATOM 602 O O . ASN A 1 85 ? -12.794 -0.527 18.337 1.00 77.31 85 ASN A O 1
ATOM 606 N N . VAL A 1 86 ? -11.315 1.157 18.357 1.00 77.06 86 VAL A N 1
ATOM 607 C CA . VAL A 1 86 ? -11.424 1.409 19.806 1.00 77.06 86 VAL A CA 1
ATOM 608 C C . VAL A 1 86 ? -12.797 2.002 20.164 1.00 77.06 86 VAL A C 1
ATOM 610 O O . VAL A 1 86 ? -13.278 1.779 21.273 1.00 77.06 86 VAL A O 1
ATOM 613 N N . SER A 1 87 ? -13.458 2.694 19.227 1.00 65.12 87 SER A N 1
ATOM 614 C CA . SER A 1 87 ? -14.845 3.161 19.357 1.00 65.12 87 SER A CA 1
ATOM 615 C C . SER A 1 87 ? -15.678 2.612 18.189 1.00 65.12 87 SER A C 1
ATOM 617 O O . SER A 1 87 ? -15.729 3.249 17.134 1.00 65.12 87 SER A O 1
ATOM 619 N N . PRO A 1 88 ? -16.297 1.422 18.334 1.00 61.06 88 PRO A N 1
ATOM 620 C CA . PRO A 1 88 ? -16.906 0.658 17.243 1.00 61.06 88 PRO A CA 1
ATOM 621 C C . PRO A 1 88 ? -18.274 1.223 16.828 1.00 61.06 88 PRO A C 1
ATOM 623 O O . PRO A 1 88 ? -19.291 0.532 16.844 1.00 61.06 88 PRO A O 1
ATOM 626 N N . GLU A 1 89 ? -18.315 2.500 16.462 1.00 76.38 89 GLU A N 1
ATOM 627 C CA . GLU A 1 89 ? -19.506 3.118 15.898 1.00 76.38 89 GLU A CA 1
ATOM 628 C C . GLU A 1 89 ? -19.511 2.932 14.372 1.00 76.38 89 GLU A C 1
ATOM 630 O O . GLU A 1 89 ? -18.537 3.304 13.708 1.00 76.38 89 GLU A O 1
ATOM 635 N N . PRO A 1 90 ? -20.598 2.395 13.780 1.00 73.81 90 PRO A N 1
ATOM 636 C CA . PRO A 1 90 ? -20.695 2.149 12.338 1.00 73.81 90 PRO A CA 1
ATOM 637 C C . PRO A 1 90 ? -20.365 3.381 11.487 1.00 73.81 90 PRO A C 1
ATOM 639 O O . PRO A 1 90 ? -19.780 3.261 10.415 1.00 73.81 90 PRO A O 1
ATOM 642 N N . VAL A 1 91 ? -20.697 4.573 11.988 1.00 82.50 91 VAL A N 1
ATOM 643 C CA . VAL A 1 91 ? -20.446 5.849 11.309 1.00 82.50 91 VAL A CA 1
ATOM 644 C C . VAL A 1 91 ? -18.948 6.086 11.102 1.00 82.50 91 VAL A C 1
ATOM 646 O O . VAL A 1 91 ? -18.551 6.469 10.005 1.00 82.50 91 VAL A O 1
ATOM 649 N N . SER A 1 92 ? -18.106 5.797 12.096 1.00 83.69 92 SER A N 1
ATOM 650 C CA . SER A 1 92 ? -16.654 5.997 12.003 1.00 83.69 92 SER A CA 1
ATOM 651 C C . SER A 1 92 ? -16.029 5.120 10.920 1.00 83.69 92 SER A C 1
ATOM 653 O O . SER A 1 92 ? -15.262 5.615 10.096 1.00 83.69 92 SER A O 1
ATOM 655 N N . ASN A 1 93 ? -16.418 3.844 10.852 1.00 83.44 93 ASN A N 1
ATOM 656 C CA . ASN A 1 93 ? -15.917 2.923 9.827 1.00 83.44 93 ASN A CA 1
ATOM 657 C C . ASN A 1 93 ? -16.392 3.314 8.430 1.00 83.44 93 ASN A C 1
ATOM 659 O O . ASN A 1 93 ? -15.611 3.285 7.481 1.00 83.44 93 ASN A O 1
ATOM 663 N N . VAL A 1 94 ? -17.647 3.746 8.290 1.00 86.88 94 VAL A N 1
ATOM 664 C CA . VAL A 1 94 ? -18.173 4.230 7.009 1.00 86.88 94 VAL A CA 1
ATOM 665 C C . VAL A 1 94 ? -17.435 5.491 6.556 1.00 86.88 94 VAL A C 1
ATOM 667 O O . VAL A 1 94 ? -17.051 5.569 5.392 1.00 86.88 94 VAL A O 1
ATOM 670 N N . VAL A 1 95 ? -17.207 6.463 7.441 1.00 89.31 95 VAL A N 1
ATOM 671 C CA . VAL A 1 95 ? -16.510 7.714 7.096 1.00 89.31 95 VAL A CA 1
ATOM 672 C C . VAL A 1 95 ? -15.058 7.442 6.709 1.00 89.31 95 VAL A C 1
ATOM 674 O O . VAL A 1 95 ? -14.616 7.906 5.659 1.00 89.31 95 VAL A O 1
ATOM 677 N N . VAL A 1 96 ? -14.337 6.660 7.517 1.00 90.12 96 VAL A N 1
ATOM 678 C CA . VAL A 1 96 ? -12.926 6.336 7.270 1.00 90.12 96 VAL A CA 1
ATOM 679 C C . VAL A 1 96 ? -12.770 5.532 5.980 1.00 90.12 96 VAL A C 1
ATOM 681 O O . VAL A 1 96 ? -12.027 5.970 5.107 1.00 90.12 96 VAL A O 1
ATOM 684 N N . SER A 1 97 ? -13.530 4.443 5.802 1.00 90.12 97 SER A N 1
ATOM 685 C CA . SER A 1 97 ? -13.492 3.639 4.565 1.00 90.12 97 SER A CA 1
ATOM 686 C C . SER A 1 97 ? -13.801 4.468 3.322 1.00 90.12 97 SER A C 1
ATOM 688 O O . SER A 1 97 ? -13.067 4.425 2.345 1.00 90.12 97 SER A O 1
ATOM 690 N N . THR A 1 98 ? -14.843 5.304 3.369 1.00 92.12 98 THR A N 1
ATOM 691 C CA . THR A 1 98 ? -15.211 6.141 2.216 1.00 92.12 98 THR A CA 1
ATOM 692 C C . THR A 1 98 ? -14.099 7.136 1.874 1.00 92.12 98 THR A C 1
ATOM 694 O O . THR A 1 98 ? -13.838 7.392 0.701 1.00 92.12 98 THR A O 1
ATOM 697 N N . GLY A 1 99 ? -13.423 7.693 2.883 1.00 93.38 99 GLY A N 1
ATOM 698 C CA . GLY A 1 99 ? -12.258 8.550 2.673 1.00 93.38 99 GLY A CA 1
ATOM 699 C C . GLY A 1 99 ? -11.086 7.805 2.028 1.00 93.38 99 GLY A C 1
ATOM 700 O O . GLY A 1 99 ? -10.458 8.338 1.113 1.00 93.38 99 GLY A O 1
ATOM 701 N N . GLU A 1 100 ? -10.821 6.572 2.463 1.00 92.50 100 GLU A N 1
ATOM 702 C CA . GLU A 1 100 ? -9.796 5.694 1.883 1.00 92.50 100 GLU A CA 1
ATOM 703 C C . GLU A 1 100 ? -10.097 5.372 0.411 1.00 92.50 100 GLU A C 1
ATOM 705 O O . GLU A 1 100 ? -9.201 5.471 -0.433 1.00 92.50 100 GLU A O 1
ATOM 710 N N . ASP A 1 101 ? -11.356 5.076 0.083 1.00 93.62 101 ASP A N 1
ATOM 711 C CA . ASP A 1 101 ? -11.807 4.786 -1.281 1.00 93.62 101 ASP A CA 1
ATOM 712 C C . ASP A 1 101 ? -11.646 6.001 -2.202 1.00 93.62 101 ASP A C 1
ATOM 714 O O . ASP A 1 101 ? -11.093 5.894 -3.301 1.00 93.62 101 ASP A O 1
ATOM 718 N N . ILE A 1 102 ? -12.080 7.181 -1.741 1.00 95.25 102 ILE A N 1
ATOM 719 C CA . ILE A 1 102 ? -11.943 8.441 -2.485 1.00 95.25 102 ILE A CA 1
ATOM 720 C C . ILE A 1 102 ? -10.468 8.761 -2.717 1.00 95.25 102 ILE A C 1
ATOM 722 O O . ILE A 1 102 ? -10.085 9.124 -3.831 1.00 95.25 102 ILE A O 1
ATOM 726 N N . LEU A 1 103 ? -9.629 8.618 -1.689 1.00 94.12 103 LEU A N 1
ATOM 727 C CA . LEU A 1 103 ? -8.198 8.876 -1.804 1.00 94.12 103 LEU A CA 1
ATOM 728 C C . LEU A 1 103 ? -7.542 7.903 -2.789 1.00 94.12 103 LEU A C 1
ATOM 730 O O . LEU A 1 103 ? -6.778 8.331 -3.651 1.00 94.12 103 LEU A O 1
ATOM 734 N N . THR A 1 104 ? -7.862 6.612 -2.698 1.00 92.94 104 THR A N 1
ATOM 735 C CA . THR A 1 104 ? -7.302 5.572 -3.572 1.00 92.94 104 THR A CA 1
ATOM 736 C C . THR A 1 104 ? -7.728 5.782 -5.022 1.00 92.94 104 THR A C 1
ATOM 738 O O . THR A 1 104 ? -6.883 5.791 -5.919 1.00 92.94 104 THR A O 1
ATOM 741 N N . GLY A 1 105 ? -9.019 6.028 -5.261 1.00 95.19 105 GLY A N 1
ATOM 742 C CA . GLY A 1 105 ? -9.547 6.347 -6.585 1.00 95.19 105 GLY A CA 1
ATOM 743 C C . GLY A 1 105 ? -8.964 7.644 -7.151 1.00 95.19 105 GLY A C 1
ATOM 744 O O . GLY A 1 105 ? -8.599 7.697 -8.324 1.00 95.19 105 GLY A O 1
ATOM 745 N N . GLY A 1 106 ? -8.797 8.669 -6.311 1.00 96.25 106 GLY A N 1
ATOM 746 C CA . GLY A 1 106 ? -8.179 9.941 -6.682 1.00 96.25 106 GLY A CA 1
ATOM 747 C C . GLY A 1 106 ? -6.699 9.804 -7.046 1.00 96.25 106 GLY A C 1
ATOM 748 O O . GLY A 1 106 ? -6.264 10.358 -8.055 1.00 96.25 106 GLY A O 1
ATOM 749 N N . LEU A 1 107 ? -5.929 9.027 -6.279 1.00 95.19 107 LEU A N 1
ATOM 750 C CA . LEU A 1 107 ? -4.526 8.731 -6.585 1.00 95.19 107 LEU A CA 1
ATOM 751 C C . LEU A 1 107 ? -4.386 7.896 -7.861 1.00 95.19 107 LEU A C 1
ATOM 753 O O . LEU A 1 107 ? -3.494 8.168 -8.663 1.00 95.19 107 LEU A O 1
ATOM 757 N N . LEU A 1 108 ? -5.280 6.927 -8.087 1.00 95.06 108 LEU A N 1
ATOM 758 C CA . LEU A 1 108 ? -5.325 6.166 -9.336 1.00 95.06 108 LEU A CA 1
ATOM 759 C C . LEU A 1 108 ? -5.629 7.080 -10.529 1.00 95.06 108 LEU A C 1
ATOM 761 O O . LEU A 1 108 ? -4.924 7.038 -11.535 1.00 95.06 108 LEU A O 1
ATOM 765 N N . PHE A 1 109 ? -6.644 7.936 -10.411 1.00 97.44 109 PHE A N 1
ATOM 766 C CA . PHE A 1 109 ? -6.976 8.910 -11.447 1.00 97.44 109 PHE A CA 1
ATOM 767 C C . PHE A 1 109 ? -5.799 9.850 -11.734 1.00 97.44 109 PHE A C 1
ATOM 769 O O . PHE A 1 109 ? -5.455 10.070 -12.894 1.00 97.44 109 PHE A O 1
ATOM 776 N N . LEU A 1 110 ? -5.126 10.349 -10.692 1.00 97.38 110 LEU A N 1
ATOM 777 C CA . LEU A 1 110 ? -3.937 11.183 -10.839 1.00 97.38 110 LEU A CA 1
ATOM 778 C C . LEU A 1 110 ? -2.795 10.439 -11.539 1.00 97.38 110 LEU A C 1
ATOM 780 O O . LEU A 1 110 ? -2.136 11.027 -12.390 1.00 97.38 110 LEU A O 1
ATOM 784 N N . ALA A 1 111 ? -2.575 9.162 -11.222 1.00 96.06 111 ALA A N 1
ATOM 785 C CA . ALA A 1 111 ? -1.560 8.344 -11.882 1.00 96.06 111 ALA A CA 1
ATOM 786 C C . ALA A 1 111 ? -1.795 8.226 -13.392 1.00 96.06 111 ALA A C 1
ATOM 788 O O . ALA A 1 111 ? -0.833 8.227 -14.158 1.00 96.06 111 ALA A O 1
ATOM 789 N N . LEU A 1 112 ? -3.060 8.183 -13.820 1.00 95.88 112 LEU A N 1
ATOM 790 C CA . LEU A 1 112 ? -3.432 8.157 -15.234 1.00 95.88 112 LEU A CA 1
ATOM 791 C C . LEU A 1 112 ? -3.351 9.544 -15.889 1.00 95.88 112 LEU A C 1
ATOM 793 O O . LEU A 1 112 ? -2.899 9.657 -17.025 1.00 95.88 112 LEU A O 1
ATOM 797 N N . ALA A 1 113 ? -3.777 10.598 -15.188 1.00 98.06 113 ALA A N 1
ATOM 798 C CA . ALA A 1 113 ? -3.853 11.953 -15.734 1.00 98.06 113 ALA A CA 1
ATOM 799 C C . ALA A 1 113 ? -2.499 12.686 -15.752 1.00 98.06 113 ALA A C 1
ATOM 801 O O . ALA A 1 113 ? -2.207 13.435 -16.682 1.00 98.06 113 ALA A O 1
ATOM 802 N N . ASN A 1 114 ? -1.673 12.500 -14.719 1.00 97.69 114 ASN A N 1
ATOM 803 C CA . ASN A 1 114 ? -0.357 13.122 -14.583 1.00 97.69 114 ASN A CA 1
ATOM 804 C C . ASN A 1 114 ? 0.627 12.171 -13.867 1.00 97.69 114 ASN A C 1
ATOM 806 O O . ASN A 1 114 ? 0.822 12.270 -12.649 1.00 97.69 114 ASN A O 1
ATOM 810 N N . PRO A 1 115 ? 1.295 11.275 -14.621 1.00 96.25 115 PRO A N 1
ATOM 811 C CA . PRO A 1 115 ? 2.194 10.271 -14.055 1.00 96.25 115 PRO A CA 1
ATOM 812 C C . PRO A 1 115 ? 3.350 10.868 -13.245 1.00 96.25 115 PRO A C 1
ATOM 814 O O . PRO A 1 115 ? 3.734 10.318 -12.216 1.00 96.25 115 PRO A O 1
ATOM 817 N N . VAL A 1 116 ? 3.889 12.017 -13.671 1.00 97.75 116 VAL A N 1
ATOM 818 C CA . VAL A 1 116 ? 5.004 12.679 -12.973 1.00 97.75 116 VAL A CA 1
ATOM 819 C C . VAL A 1 116 ? 4.559 13.155 -11.593 1.00 97.75 116 VAL A C 1
ATOM 821 O O . VAL A 1 116 ? 5.236 12.881 -10.602 1.00 97.75 116 VAL A O 1
ATOM 824 N N . ALA A 1 117 ? 3.400 13.813 -11.504 1.00 97.50 117 ALA A N 1
ATOM 825 C CA . ALA A 1 117 ? 2.841 14.235 -10.223 1.00 97.50 117 ALA A CA 1
ATOM 826 C C . ALA A 1 117 ? 2.557 13.035 -9.307 1.00 97.50 117 ALA A C 1
ATOM 828 O O . ALA A 1 117 ? 2.879 13.080 -8.120 1.00 97.50 117 ALA A O 1
ATOM 829 N N . ALA A 1 118 ? 2.020 11.942 -9.855 1.00 96.19 118 ALA A N 1
ATOM 830 C CA . ALA A 1 118 ? 1.759 10.728 -9.090 1.00 96.19 118 ALA A CA 1
ATOM 831 C C . ALA A 1 118 ? 3.041 10.101 -8.522 1.00 96.19 118 ALA A C 1
ATOM 833 O O . ALA A 1 118 ? 3.060 9.730 -7.351 1.00 96.19 118 ALA A O 1
ATOM 834 N N . VAL A 1 119 ? 4.127 10.046 -9.301 1.00 95.44 119 VAL A N 1
ATOM 835 C CA . VAL A 1 119 ? 5.433 9.565 -8.819 1.00 95.44 119 VAL A CA 1
ATOM 836 C C . VAL A 1 119 ? 5.961 10.450 -7.692 1.00 95.44 119 VAL A C 1
ATOM 838 O O . VAL A 1 119 ? 6.391 9.928 -6.664 1.00 95.44 119 VAL A O 1
ATOM 841 N N . VAL A 1 120 ? 5.892 11.777 -7.837 1.00 97.62 120 VAL A N 1
ATOM 842 C CA . VAL A 1 120 ? 6.325 12.709 -6.782 1.00 97.62 120 VAL A CA 1
ATOM 843 C C . VAL A 1 120 ? 5.543 12.464 -5.492 1.00 97.62 120 VAL A C 1
ATOM 845 O O . VAL A 1 120 ? 6.143 12.304 -4.430 1.00 97.62 120 VAL A O 1
ATOM 848 N N . ILE A 1 121 ? 4.216 12.371 -5.575 1.00 96.19 121 ILE A N 1
ATOM 849 C CA . ILE A 1 121 ? 3.368 12.110 -4.407 1.00 96.19 121 ILE A CA 1
ATOM 850 C C . ILE A 1 121 ? 3.668 10.735 -3.801 1.00 96.19 121 ILE A C 1
ATOM 852 O O . ILE A 1 121 ? 3.807 10.633 -2.584 1.00 96.19 121 ILE A O 1
ATOM 856 N N . ALA A 1 122 ? 3.833 9.693 -4.617 1.00 93.50 122 ALA A N 1
ATOM 857 C CA . ALA A 1 122 ? 4.169 8.354 -4.139 1.00 93.50 122 ALA A CA 1
ATOM 858 C C . ALA A 1 122 ? 5.499 8.336 -3.368 1.00 93.50 122 ALA A C 1
ATOM 860 O O . ALA A 1 122 ? 5.580 7.741 -2.293 1.00 93.50 122 ALA A O 1
ATOM 861 N N . V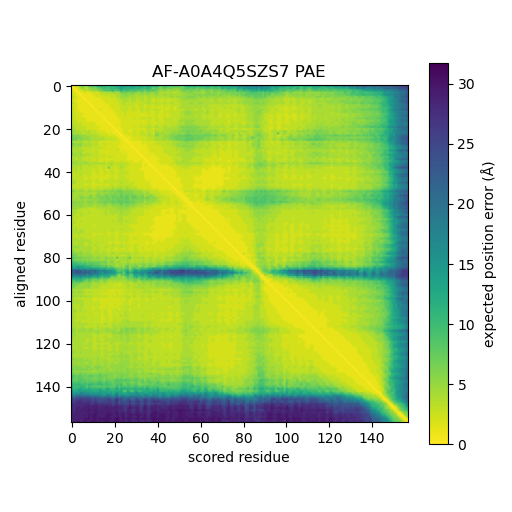AL A 1 123 ? 6.524 9.040 -3.863 1.00 95.00 123 VAL A N 1
ATOM 862 C CA . VAL A 1 1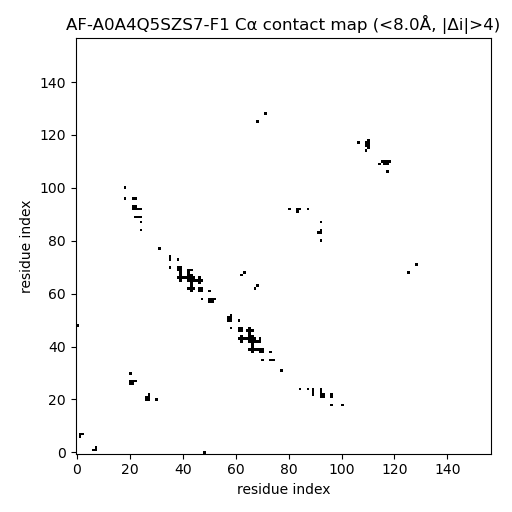23 ? 7.814 9.185 -3.170 1.00 95.00 123 VAL A CA 1
ATOM 863 C C . VAL A 1 123 ? 7.648 9.936 -1.847 1.00 95.00 123 VAL A C 1
ATOM 865 O O . VAL A 1 123 ? 8.208 9.515 -0.835 1.00 95.00 123 VAL A O 1
ATOM 868 N N . LEU A 1 124 ? 6.857 11.014 -1.814 1.00 96.19 124 LEU A N 1
ATOM 869 C CA . LEU A 1 124 ? 6.585 11.758 -0.579 1.00 96.19 124 LEU A CA 1
ATOM 870 C C . LEU A 1 124 ? 5.870 10.893 0.467 1.00 96.19 124 LEU A C 1
ATOM 872 O O . LEU A 1 124 ? 6.279 10.886 1.630 1.00 96.19 124 LEU A O 1
ATOM 876 N N . ILE A 1 125 ? 4.852 10.133 0.053 1.00 93.12 125 ILE A N 1
ATOM 877 C CA . ILE A 1 125 ? 4.136 9.190 0.921 1.00 93.12 125 ILE A CA 1
ATOM 878 C C . ILE A 1 125 ? 5.107 8.135 1.452 1.00 93.12 125 ILE A C 1
ATOM 880 O O . ILE A 1 125 ? 5.167 7.923 2.660 1.00 93.12 125 ILE A O 1
ATOM 884 N N . LEU A 1 126 ? 5.926 7.531 0.586 1.00 92.12 126 LEU A N 1
ATOM 885 C CA . LEU A 1 126 ? 6.910 6.527 0.989 1.00 92.12 126 LEU A CA 1
ATOM 886 C C . LEU A 1 126 ? 7.899 7.081 2.026 1.00 92.12 126 LEU A C 1
ATOM 888 O O . LEU A 1 126 ? 8.135 6.448 3.057 1.00 92.12 126 LEU A O 1
ATOM 892 N N . CYS A 1 127 ? 8.439 8.280 1.797 1.00 94.94 127 CYS A N 1
ATOM 893 C CA . CYS A 1 127 ? 9.311 8.962 2.752 1.00 94.94 127 CYS A CA 1
ATOM 894 C C . CYS A 1 127 ? 8.606 9.192 4.098 1.00 94.94 127 CYS A C 1
ATOM 896 O O . CYS A 1 127 ? 9.170 8.880 5.149 1.00 94.94 127 CYS A O 1
ATOM 898 N N . ALA A 1 128 ? 7.362 9.680 4.082 1.00 93.94 128 ALA A N 1
ATOM 899 C CA . ALA A 1 128 ? 6.567 9.892 5.291 1.00 93.94 128 ALA A CA 1
ATOM 900 C C . ALA A 1 128 ? 6.303 8.581 6.051 1.00 93.94 128 ALA A C 1
ATOM 902 O O . ALA A 1 128 ? 6.417 8.543 7.282 1.00 93.94 128 ALA A O 1
ATOM 903 N N . THR A 1 129 ? 6.026 7.486 5.338 1.00 91.62 129 THR A N 1
ATOM 904 C CA . THR A 1 129 ? 5.868 6.151 5.922 1.00 91.62 129 THR A CA 1
ATOM 905 C C . THR A 1 129 ? 7.159 5.686 6.589 1.00 91.62 129 THR A C 1
ATOM 907 O O . THR A 1 129 ? 7.135 5.272 7.749 1.00 91.62 129 THR A O 1
ATOM 910 N N . VAL A 1 130 ? 8.305 5.801 5.910 1.00 92.31 130 VAL A N 1
ATOM 911 C CA . VAL A 1 130 ? 9.612 5.417 6.469 1.00 92.31 130 VAL A CA 1
ATOM 912 C C . VAL A 1 130 ? 9.925 6.223 7.730 1.00 92.31 130 VAL A C 1
ATOM 914 O O . VAL A 1 130 ? 10.295 5.641 8.753 1.00 92.31 130 VAL A O 1
ATOM 917 N N . VAL A 1 131 ? 9.729 7.545 7.697 1.00 95.06 131 VAL A N 1
ATOM 918 C CA . VAL A 1 131 ? 9.934 8.419 8.862 1.00 95.06 131 VAL A CA 1
ATOM 919 C C . VAL A 1 131 ? 9.037 7.990 10.023 1.00 95.06 131 VAL A C 1
ATOM 921 O O . VAL A 1 131 ? 9.534 7.775 11.130 1.00 95.06 131 VAL A O 1
ATOM 924 N N . THR A 1 132 ? 7.742 7.792 9.772 1.00 91.44 132 THR A N 1
ATOM 925 C CA . THR A 1 132 ? 6.775 7.362 10.793 1.00 91.44 132 THR A CA 1
ATOM 926 C C . THR A 1 132 ? 7.178 6.033 11.429 1.00 91.44 132 THR A C 1
ATOM 928 O O . THR A 1 132 ? 7.200 5.915 12.655 1.00 91.44 132 THR A O 1
ATOM 931 N N . LEU A 1 133 ? 7.595 5.047 10.629 1.00 91.19 133 LEU A N 1
ATOM 932 C CA . LEU A 1 133 ? 8.056 3.752 11.134 1.00 91.19 133 LEU A CA 1
ATOM 933 C C . LEU A 1 133 ? 9.334 3.866 11.974 1.00 91.19 133 LEU A C 1
ATOM 935 O O . LEU A 1 133 ? 9.457 3.207 13.010 1.00 91.19 133 LEU A O 1
ATOM 939 N N . VAL A 1 134 ? 10.289 4.708 11.567 1.00 94.56 134 VAL A N 1
ATOM 940 C CA . VAL A 1 134 ? 11.514 4.961 12.342 1.00 94.56 134 VAL A CA 1
ATOM 941 C C . VAL A 1 134 ? 11.181 5.614 13.684 1.00 94.56 134 VAL A C 1
ATOM 943 O O . VAL A 1 134 ? 11.711 5.194 14.717 1.00 94.56 134 VAL A O 1
ATOM 946 N N . LEU A 1 135 ? 10.293 6.610 13.695 1.00 94.56 135 LEU A N 1
ATOM 947 C CA . LEU A 1 135 ? 9.854 7.282 14.917 1.00 94.56 135 LEU A CA 1
ATOM 948 C C . LEU A 1 135 ? 9.111 6.322 15.850 1.00 94.56 135 LEU A C 1
ATOM 950 O O . LEU A 1 135 ? 9.460 6.235 17.029 1.00 94.56 135 LEU A O 1
ATOM 954 N N . LEU A 1 136 ? 8.174 5.533 15.321 1.00 91.38 136 LEU A N 1
ATOM 955 C CA . LEU A 1 136 ? 7.434 4.533 16.087 1.00 91.38 136 LEU A CA 1
ATOM 956 C C . LEU A 1 136 ? 8.383 3.518 16.736 1.00 91.38 136 LEU A C 1
ATOM 958 O O . LEU A 1 136 ? 8.315 3.284 17.943 1.00 91.38 136 LEU A O 1
ATOM 962 N N . ARG A 1 137 ? 9.347 2.983 15.975 1.00 92.88 137 ARG A N 1
ATOM 963 C CA . ARG A 1 137 ? 10.380 2.075 16.506 1.00 92.88 137 ARG A CA 1
ATOM 964 C C . ARG A 1 137 ? 11.189 2.714 17.635 1.00 92.88 137 ARG A C 1
ATOM 966 O O . ARG A 1 137 ? 11.488 2.041 18.622 1.00 92.88 137 ARG A O 1
ATOM 973 N N . ARG A 1 138 ? 11.550 3.997 17.520 1.00 93.38 138 ARG A N 1
ATOM 974 C CA . ARG A 1 138 ? 12.281 4.728 18.573 1.00 93.38 138 ARG A CA 1
ATOM 975 C C . ARG A 1 138 ? 11.444 4.885 19.841 1.00 93.38 138 ARG A C 1
ATOM 977 O O . ARG A 1 138 ? 11.970 4.671 20.931 1.00 93.38 138 ARG A O 1
ATOM 984 N N . VAL A 1 139 ? 10.165 5.236 19.709 1.00 92.69 139 VAL A N 1
ATOM 985 C CA . VAL A 1 139 ? 9.246 5.390 20.848 1.00 92.69 139 VAL A CA 1
ATOM 986 C C . VAL A 1 139 ? 9.037 4.052 21.553 1.00 92.69 139 VAL A C 1
ATOM 988 O O . VAL A 1 139 ? 9.246 3.968 22.762 1.00 92.69 139 VAL A O 1
ATOM 991 N N . LEU A 1 140 ? 8.731 2.989 20.805 1.00 92.38 140 LEU A N 1
ATOM 992 C CA . LEU A 1 140 ? 8.536 1.650 21.363 1.00 92.38 140 LEU A CA 1
ATOM 993 C C . LEU A 1 140 ? 9.782 1.159 22.109 1.00 92.38 140 LEU A C 1
ATOM 995 O O . LEU A 1 140 ? 9.673 0.700 23.243 1.00 92.38 140 LEU A O 1
ATOM 999 N N . ARG A 1 141 ? 10.984 1.330 21.537 1.00 91.62 141 ARG A N 1
ATOM 1000 C CA . ARG A 1 141 ? 12.239 0.970 22.224 1.00 91.62 141 ARG A CA 1
ATOM 1001 C C . ARG A 1 141 ? 12.414 1.711 23.552 1.00 91.62 141 ARG A C 1
ATOM 1003 O O . ARG A 1 141 ? 12.778 1.078 24.537 1.00 91.62 141 ARG A O 1
ATOM 1010 N N . LYS A 1 142 ? 12.123 3.017 23.607 1.00 88.81 142 LYS A N 1
ATOM 1011 C CA . LYS A 1 142 ? 12.203 3.801 24.855 1.00 88.81 142 LYS A CA 1
ATOM 1012 C C . LYS A 1 142 ? 11.206 3.314 25.911 1.00 88.81 142 LYS A C 1
ATOM 1014 O O . LYS A 1 142 ? 11.562 3.221 27.082 1.00 88.81 142 LYS A O 1
ATOM 1019 N N . LEU A 1 143 ? 9.978 2.987 25.507 1.00 87.44 143 LEU A N 1
ATOM 1020 C CA . LEU A 1 143 ? 8.947 2.477 26.416 1.00 87.44 143 LEU A CA 1
ATOM 1021 C C . LEU A 1 143 ? 9.323 1.105 26.991 1.00 87.44 143 LEU A C 1
ATOM 1023 O O . LEU A 1 143 ? 9.211 0.900 28.199 1.00 87.44 143 LEU A O 1
ATOM 1027 N N . PHE A 1 144 ? 9.836 0.197 26.157 1.00 87.81 144 PHE A N 1
ATOM 1028 C CA . PHE A 1 144 ? 10.277 -1.122 26.612 1.00 87.81 144 PHE A CA 1
ATOM 1029 C C . PHE A 1 144 ? 11.536 -1.065 27.490 1.00 87.81 144 PHE A C 1
ATOM 1031 O O . PHE A 1 144 ? 11.612 -1.810 28.458 1.00 87.81 144 PHE A O 1
ATOM 1038 N N . GLN A 1 145 ? 12.478 -0.149 27.235 1.00 80.00 145 GLN A N 1
ATOM 1039 C CA . GLN A 1 145 ? 13.666 0.040 28.087 1.00 80.00 145 GLN A CA 1
ATOM 1040 C C . GLN A 1 145 ? 13.333 0.614 29.474 1.00 80.00 145 GLN A C 1
ATOM 1042 O O . GLN A 1 145 ? 14.000 0.288 30.453 1.00 80.00 145 GLN A O 1
ATOM 1047 N N . ARG A 1 146 ? 12.288 1.444 29.586 1.00 62.03 146 ARG A N 1
ATOM 1048 C CA . ARG A 1 146 ? 11.860 2.038 30.865 1.00 62.03 146 ARG A CA 1
ATOM 1049 C C . ARG A 1 146 ? 11.214 1.018 31.809 1.00 62.03 146 ARG A C 1
ATOM 1051 O O . ARG A 1 146 ? 11.227 1.221 33.018 1.00 62.03 146 ARG A O 1
ATOM 1058 N N . LYS A 1 147 ? 10.676 -0.082 31.273 1.00 59.09 147 LYS A N 1
ATOM 1059 C CA . LYS A 1 147 ? 10.062 -1.166 32.059 1.00 59.09 147 LYS A CA 1
ATOM 1060 C C . LYS A 1 147 ? 11.097 -2.116 32.690 1.00 59.09 147 LYS A C 1
ATOM 1062 O O . LYS A 1 147 ? 10.722 -2.943 33.511 1.00 59.09 147 LYS A O 1
ATOM 1067 N N . SER A 1 148 ? 12.379 -1.979 32.336 1.00 57.97 148 SER A N 1
ATOM 1068 C CA . SER A 1 148 ? 13.470 -2.877 32.749 1.00 57.97 148 SER A CA 1
ATOM 1069 C C . SER A 1 148 ? 14.304 -2.377 33.935 1.00 57.97 148 SER A C 1
ATOM 1071 O O . SER A 1 148 ? 15.311 -3.001 34.257 1.00 57.97 148 SER A O 1
ATOM 1073 N N . SER A 1 149 ? 13.960 -1.253 34.573 1.00 57.97 149 SER A N 1
ATOM 1074 C CA . SER A 1 149 ? 14.679 -0.800 35.773 1.00 57.97 149 SER A CA 1
ATOM 1075 C C . SER A 1 149 ? 14.239 -1.628 36.992 1.00 57.97 149 SER A C 1
ATOM 1077 O O . SER A 1 149 ? 13.070 -1.531 37.372 1.00 57.97 149 SER A O 1
ATOM 1079 N N . PRO A 1 150 ? 15.123 -2.432 37.621 1.00 62.06 150 PRO A N 1
ATOM 1080 C CA . PRO A 1 150 ? 14.781 -3.141 38.850 1.00 62.06 150 PRO A CA 1
ATOM 1081 C C . PRO A 1 150 ? 14.558 -2.132 39.988 1.00 62.06 150 PRO A C 1
ATOM 1083 O O . PRO A 1 150 ? 15.136 -1.037 39.946 1.00 62.06 150 PRO A O 1
ATOM 1086 N N . PRO A 1 151 ? 13.785 -2.478 41.035 1.00 64.88 151 PRO A N 1
ATOM 1087 C CA . PRO A 1 151 ? 13.734 -1.667 42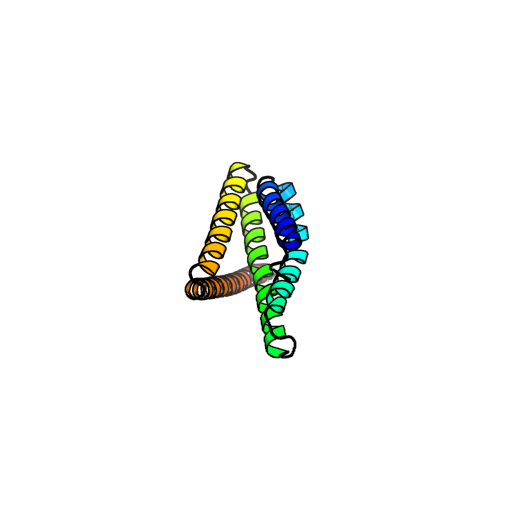.242 1.00 64.88 151 PRO A CA 1
ATOM 1088 C C . PRO A 1 151 ? 15.160 -1.539 42.782 1.00 64.88 151 PRO A C 1
ATOM 1090 O O . PRO A 1 151 ? 15.828 -2.547 43.018 1.00 64.88 151 PRO A O 1
ATOM 1093 N N . ARG A 1 152 ? 15.647 -0.307 42.967 1.00 64.94 152 ARG A N 1
ATOM 1094 C CA . ARG A 1 152 ? 16.845 -0.068 43.776 1.00 64.94 152 ARG A CA 1
ATOM 1095 C C . ARG A 1 152 ? 16.529 -0.587 45.175 1.00 64.94 152 ARG A C 1
ATOM 1097 O O . ARG A 1 152 ? 15.773 0.050 45.902 1.00 64.94 152 ARG A O 1
ATOM 1104 N N . GLY A 1 153 ? 17.051 -1.767 45.501 1.00 60.91 153 GLY A N 1
ATOM 1105 C CA . GLY A 1 153 ? 16.964 -2.342 46.833 1.00 60.91 153 GLY A CA 1
ATOM 1106 C C . GLY A 1 153 ? 17.556 -1.360 47.833 1.00 60.91 153 GLY A C 1
ATOM 1107 O O . GLY A 1 153 ? 18.763 -1.129 47.840 1.00 60.91 153 GLY A O 1
ATOM 1108 N N . GLY A 1 154 ? 16.689 -0.757 48.643 1.00 58.97 154 GLY A N 1
ATOM 1109 C CA . GLY A 1 154 ? 17.079 -0.085 49.870 1.00 58.97 154 GLY A CA 1
ATOM 1110 C C . GLY A 1 154 ? 17.538 -1.145 50.861 1.00 58.97 154 GLY A C 1
ATOM 1111 O O . GLY A 1 154 ? 16.728 -1.685 51.605 1.00 58.97 154 GLY A O 1
ATOM 1112 N N . GLY A 1 155 ? 18.826 -1.477 50.818 1.00 57.78 155 GLY A N 1
ATOM 1113 C CA . GLY A 1 155 ? 19.508 -2.158 51.909 1.00 57.78 155 GLY A CA 1
ATOM 1114 C C . GLY A 1 155 ? 19.839 -1.125 52.977 1.00 57.78 155 GLY A C 1
ATOM 1115 O O . GLY A 1 155 ? 20.804 -0.381 52.836 1.00 57.78 155 GLY A O 1
ATOM 1116 N N . SER A 1 156 ? 18.989 -1.052 53.995 1.00 62.38 156 SER A N 1
ATOM 1117 C CA . SER A 1 156 ? 19.256 -0.393 55.269 1.00 62.38 156 SER A CA 1
ATOM 1118 C C . SER A 1 156 ? 20.446 -1.059 55.966 1.00 62.38 156 SER A C 1
ATOM 1120 O O . SER A 1 156 ? 20.428 -2.278 56.151 1.00 62.38 156 SER A O 1
ATOM 1122 N N . ALA A 1 157 ? 21.426 -0.255 56.372 1.00 56.75 157 ALA A N 1
ATOM 1123 C CA . ALA A 1 157 ? 22.369 -0.555 57.444 1.00 56.75 157 ALA A CA 1
ATOM 1124 C C . ALA A 1 157 ? 22.186 0.505 58.533 1.00 56.75 157 ALA A C 1
ATOM 1126 O O . ALA A 1 157 ? 21.933 1.673 58.150 1.00 56.75 157 ALA A O 1
#

Solvent-accessible surface area (backbone atoms only — not comparable to full-atom values): 8576 Å² total; per-residue (Å²): 117,86,85,37,67,67,59,47,49,53,50,50,52,50,51,55,49,47,68,56,34,45,48,38,71,71,52,27,53,54,51,50,58,58,40,65,59,50,41,20,54,50,28,14,53,59,38,35,74,78,46,63,88,88,41,66,68,58,36,52,51,26,30,50,51,24,14,48,48,37,40,51,55,48,51,49,51,56,53,52,47,61,62,52,58,75,58,81,46,62,65,57,40,41,53,52,44,51,50,52,51,52,50,51,53,49,51,52,51,36,41,73,76,39,49,68,61,34,50,54,50,50,52,52,52,51,53,52,51,53,53,51,52,54,52,49,53,51,52,53,51,54,58,59,59,66,73,66,68,72,82,82,77,82,76,83,128

Mean predicted aligned error: 6.63 Å